Protein AF-A0AA85AV88-F1 (afdb_monomer_lite)

InterPro domains:
  IPR002591 Type I phosphodiesterase/nucleotide pyrophosphatase/phosphate transferase [PF01663] (5-72)
  IPR017850 Alkaline-phosphatase-like, core domain superfamily [G3DSA:3.40.720.10] (1-94)
  IPR017850 Alkaline-phosphatase-like, core domain superfamily [SSF53649] (5-92)
  IPR039527 GPI ethanolamine phosphate transferase 2 [PTHR23072] (6-85)

Foldseek 3Di:
DDPPPDDPDDDDDDCPLLVVCLVQNCPRPCNVVVVVVVVVVVVVVVCCCCPPPVRNPDFDWDWDWDPFFADRNSDQPPPDPRGVPDIDTDTDGDDD

Secondary structure (DSSP, 8-state):
-------S-------HHHHHHHHH-TT-TTHHHHHHHHHHHHHHHHHHHHH-TTTTTS-EEEEEE-S----TTS--SS-SHHHHH---EEEEEE--

Organism: NCBI:txid31246

Structure (mmCIF, N/CA/C/O backbone):
data_AF-A0AA85AV88-F1
#
_entry.id   AF-A0AA85AV88-F1
#
loop_
_atom_site.group_PDB
_atom_site.id
_atom_site.type_symbol
_atom_site.label_atom_id
_atom_site.label_alt_id
_atom_site.label_comp_id
_atom_site.label_asym_id
_atom_site.label_entity_id
_atom_site.label_seq_id
_atom_site.pdbx_PDB_ins_code
_atom_site.Cartn_x
_atom_site.Cartn_y
_atom_site.Cartn_z
_atom_site.occupancy
_atom_site.B_iso_or_equiv
_atom_site.auth_seq_id
_atom_site.auth_comp_id
_atom_site.auth_asym_id
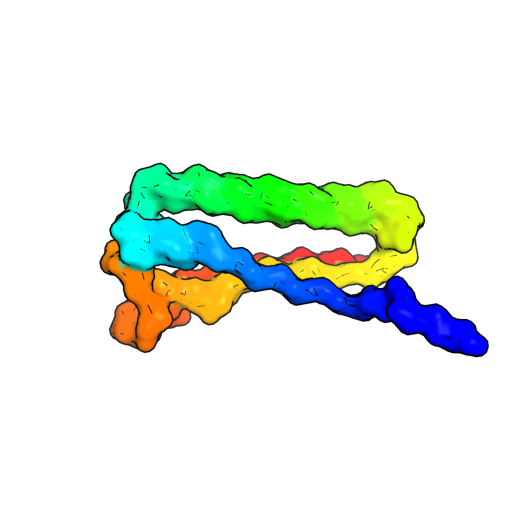_atom_site.auth_atom_id
_atom_site.pdbx_PDB_model_num
ATOM 1 N N . MET A 1 1 ? -26.367 -17.505 22.804 1.00 41.97 1 MET A N 1
ATOM 2 C CA . MET A 1 1 ? -26.040 -17.490 21.365 1.00 41.97 1 MET A CA 1
ATOM 3 C C . MET A 1 1 ? -25.111 -16.311 21.152 1.00 41.97 1 MET A C 1
ATOM 5 O O . MET A 1 1 ? -25.551 -15.187 21.332 1.00 41.97 1 MET A O 1
ATOM 9 N N . THR A 1 2 ? -23.823 -16.555 20.932 1.00 46.03 2 THR A N 1
ATOM 10 C CA . THR A 1 2 ? -22.851 -15.508 20.596 1.00 46.03 2 THR A CA 1
ATOM 11 C C . THR A 1 2 ? -23.033 -15.183 19.120 1.00 46.03 2 THR A C 1
ATOM 13 O O . THR A 1 2 ? -22.845 -16.065 18.287 1.00 46.03 2 THR A O 1
ATOM 16 N N . THR A 1 3 ? -23.467 -13.972 18.794 1.00 53.75 3 THR A N 1
ATOM 17 C CA . THR A 1 3 ? -23.478 -13.475 17.413 1.00 53.75 3 THR A CA 1
ATOM 18 C C . THR A 1 3 ? -22.039 -13.474 16.885 1.00 53.75 3 THR A C 1
ATOM 20 O O . THR A 1 3 ? -21.202 -12.787 17.476 1.00 53.75 3 THR A O 1
ATOM 23 N N . PRO A 1 4 ? -21.706 -14.237 15.831 1.00 54.38 4 PRO A N 1
ATOM 24 C CA . PRO A 1 4 ? -20.389 -14.195 15.209 1.00 54.38 4 PRO A CA 1
ATOM 25 C C . PRO A 1 4 ? -20.305 -12.983 14.265 1.00 54.38 4 PRO A C 1
ATOM 27 O O . PRO A 1 4 ? -20.128 -13.156 13.069 1.00 54.38 4 PRO A O 1
ATOM 30 N N . ASP A 1 5 ? -20.480 -11.765 14.786 1.00 58.66 5 ASP A N 1
ATOM 31 C CA . ASP A 1 5 ? -20.654 -10.566 13.943 1.00 58.66 5 ASP A CA 1
ATOM 32 C C . ASP A 1 5 ? -19.582 -9.484 14.153 1.00 58.66 5 ASP A C 1
ATOM 34 O O . ASP A 1 5 ? -19.664 -8.408 13.562 1.00 58.66 5 ASP A O 1
ATOM 38 N N . THR A 1 6 ? -18.554 -9.734 14.967 1.00 71.06 6 THR A N 1
ATOM 39 C CA . THR A 1 6 ? -17.470 -8.764 15.188 1.00 71.06 6 THR A CA 1
ATOM 40 C C . THR A 1 6 ? -16.151 -9.311 14.660 1.00 71.06 6 THR A C 1
ATOM 42 O O . THR A 1 6 ? -15.664 -10.328 15.145 1.00 71.06 6 THR A O 1
ATOM 45 N N . TRP A 1 7 ? -15.589 -8.644 13.650 1.00 78.62 7 TRP A N 1
ATOM 46 C CA . TRP A 1 7 ? -14.223 -8.881 13.191 1.00 78.62 7 TRP A CA 1
ATOM 47 C C . TRP A 1 7 ? -13.255 -8.006 13.994 1.00 78.62 7 TRP A C 1
ATOM 49 O O . TRP A 1 7 ? -13.529 -6.829 14.221 1.00 78.62 7 TRP A O 1
ATOM 59 N N . ASP A 1 8 ? -12.125 -8.581 14.406 1.00 81.00 8 ASP A N 1
ATOM 60 C CA . ASP A 1 8 ? -11.067 -7.868 15.141 1.00 81.00 8 ASP A CA 1
ATOM 61 C C . ASP A 1 8 ? -10.002 -7.263 14.207 1.00 81.00 8 ASP A C 1
ATOM 63 O O . ASP A 1 8 ? -9.160 -6.477 14.635 1.00 81.00 8 ASP A O 1
ATOM 67 N N . GLY A 1 9 ? -10.025 -7.616 12.917 1.00 87.56 9 GLY A N 1
ATOM 68 C CA . GLY A 1 9 ? -9.113 -7.071 11.915 1.00 87.56 9 GLY A CA 1
ATOM 69 C C . GLY A 1 9 ? -9.623 -7.212 10.483 1.00 87.56 9 GLY A C 1
ATOM 70 O O . GLY A 1 9 ? -10.429 -8.090 10.170 1.00 87.56 9 GLY A O 1
ATOM 71 N N . LEU A 1 10 ? -9.118 -6.338 9.612 1.00 89.44 10 LEU A N 1
ATOM 72 C CA . LEU A 1 10 ? -9.391 -6.308 8.179 1.00 89.44 10 LEU A CA 1
ATOM 73 C C . LEU A 1 10 ? -8.059 -6.225 7.426 1.00 89.44 10 LEU A C 1
ATOM 75 O O . LEU A 1 10 ? -7.230 -5.373 7.732 1.00 89.44 10 LEU A O 1
ATOM 79 N N . ILE A 1 11 ? -7.869 -7.091 6.429 1.00 92.62 11 ILE A N 1
ATOM 80 C CA . ILE A 1 11 ? -6.705 -7.065 5.535 1.00 92.62 11 ILE A CA 1
ATOM 81 C C . ILE A 1 11 ? -7.207 -6.785 4.121 1.00 92.62 11 ILE A C 1
ATOM 83 O O . ILE A 1 11 ? -8.039 -7.527 3.598 1.00 92.62 11 ILE A O 1
ATOM 87 N N . LEU A 1 12 ? -6.692 -5.722 3.505 1.00 93.38 12 LEU A N 1
ATOM 88 C CA . LEU A 1 12 ? -6.999 -5.338 2.130 1.00 93.38 12 LEU A CA 1
ATOM 89 C C . LEU A 1 12 ? -5.733 -5.471 1.279 1.00 93.38 12 LEU A C 1
ATOM 91 O O . LEU A 1 12 ? -4.707 -4.881 1.604 1.00 93.38 12 LEU A O 1
ATOM 95 N N . HIS A 1 13 ? -5.814 -6.233 0.188 1.00 93.50 13 HIS A N 1
ATOM 96 C CA . HIS A 1 13 ? -4.720 -6.428 -0.765 1.00 93.50 13 HIS A CA 1
ATOM 97 C C . HIS A 1 13 ? -5.172 -5.928 -2.143 1.00 93.50 13 HIS A C 1
ATOM 99 O O . HIS A 1 13 ? -6.056 -6.519 -2.765 1.00 93.50 13 HIS A O 1
ATOM 105 N N . TYR A 1 14 ? -4.581 -4.832 -2.622 1.00 92.38 14 TYR A N 1
ATOM 106 C CA . TYR A 1 14 ? -4.981 -4.173 -3.868 1.00 92.38 14 TYR A CA 1
ATOM 107 C C . TYR A 1 14 ? -4.100 -4.591 -5.048 1.00 92.38 14 TYR A C 1
ATOM 109 O O . TYR A 1 14 ? -2.896 -4.377 -5.032 1.00 92.38 14 TYR A O 1
ATOM 117 N N . LEU A 1 15 ? -4.721 -5.102 -6.117 1.00 93.25 15 LEU A N 1
ATOM 118 C CA . LEU A 1 15 ? -4.015 -5.564 -7.324 1.00 93.25 15 LEU A CA 1
ATOM 119 C C . LEU A 1 15 ? -3.80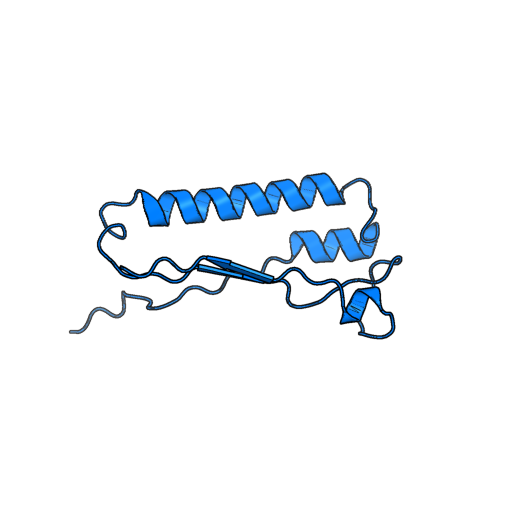3 -4.463 -8.382 1.00 93.25 15 LEU A C 1
ATOM 121 O O . LEU A 1 15 ? -2.940 -4.567 -9.249 1.00 93.25 15 LEU A O 1
ATOM 125 N N . GLY A 1 16 ? -4.618 -3.403 -8.360 1.00 93.06 16 GLY A N 1
ATOM 126 C CA . GLY A 1 16 ? -4.713 -2.458 -9.479 1.00 93.06 16 GLY A CA 1
ATOM 127 C C . GLY A 1 16 ? -3.409 -1.725 -9.818 1.00 93.06 16 GLY A C 1
ATOM 128 O O . GLY A 1 16 ? -3.160 -1.458 -10.993 1.00 93.06 16 GLY A O 1
ATOM 129 N N . LEU A 1 17 ? -2.591 -1.401 -8.810 1.00 93.50 17 LEU A N 1
ATOM 130 C CA . LEU A 1 17 ? -1.299 -0.730 -8.990 1.00 93.50 17 LEU A CA 1
ATOM 131 C C . LEU A 1 17 ? -0.220 -1.676 -9.530 1.00 93.50 17 LEU A C 1
ATOM 133 O O . LEU A 1 17 ? 0.538 -1.279 -10.414 1.00 93.50 17 LEU A O 1
ATOM 137 N N . ASP A 1 18 ? -0.195 -2.919 -9.055 1.00 94.31 18 ASP A N 1
ATOM 138 C CA . ASP A 1 18 ? 0.726 -3.943 -9.546 1.00 94.31 18 ASP A CA 1
ATOM 139 C C . ASP A 1 18 ? 0.473 -4.253 -11.029 1.00 94.31 18 ASP A C 1
ATOM 141 O O . ASP A 1 18 ? 1.372 -4.148 -11.865 1.00 94.31 18 ASP A O 1
ATOM 145 N N . HIS A 1 19 ? -0.791 -4.483 -11.396 1.00 95.75 19 HIS A N 1
ATOM 146 C CA . HIS A 1 19 ? -1.155 -4.817 -12.771 1.00 95.75 19 HIS A CA 1
ATOM 147 C C . HIS A 1 19 ? -0.754 -3.720 -13.769 1.00 95.75 19 HIS A C 1
ATOM 149 O O . HIS A 1 19 ? -0.208 -4.017 -14.832 1.00 95.75 19 HIS A O 1
ATOM 155 N N . ILE A 1 20 ? -0.976 -2.441 -13.443 1.00 96.00 20 ILE A N 1
ATOM 156 C CA . ILE A 1 20 ? -0.536 -1.356 -14.332 1.00 96.00 20 ILE A CA 1
ATOM 157 C C . ILE A 1 20 ? 0.992 -1.193 -14.326 1.00 96.00 20 ILE A C 1
ATOM 159 O O . ILE A 1 20 ? 1.571 -0.858 -15.359 1.00 96.00 20 ILE A O 1
ATOM 163 N N . GLY A 1 21 ? 1.652 -1.489 -13.202 1.00 94.69 21 GLY A N 1
ATOM 164 C CA . GLY A 1 21 ? 3.108 -1.522 -13.086 1.00 94.69 21 GLY A CA 1
ATOM 165 C C . GLY A 1 21 ? 3.752 -2.589 -13.970 1.00 94.69 21 GLY A C 1
ATOM 166 O O . GLY A 1 21 ? 4.748 -2.303 -14.631 1.00 94.69 21 GLY A O 1
ATOM 167 N N . HIS A 1 22 ? 3.148 -3.771 -14.090 1.00 96.12 22 HIS A N 1
ATOM 168 C CA . HIS A 1 22 ? 3.576 -4.800 -15.040 1.00 96.12 22 HIS A CA 1
ATOM 169 C C . HIS A 1 22 ? 3.492 -4.359 -16.506 1.00 96.12 22 HIS A C 1
ATOM 171 O O . HIS A 1 22 ? 4.313 -4.777 -17.321 1.00 96.12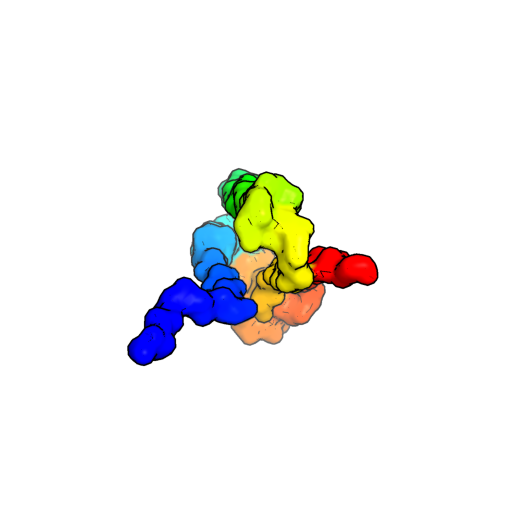 22 HIS A O 1
ATOM 177 N N . ILE A 1 23 ? 2.499 -3.535 -16.851 1.00 96.00 23 ILE A N 1
ATOM 178 C CA . ILE A 1 23 ? 2.243 -3.114 -18.235 1.00 96.00 23 ILE A CA 1
ATOM 179 C C . ILE A 1 23 ? 3.136 -1.935 -18.630 1.00 96.00 23 ILE A C 1
ATOM 181 O O . ILE A 1 23 ? 3.747 -1.951 -19.697 1.00 96.00 23 ILE A O 1
ATOM 185 N N . GLU A 1 24 ? 3.199 -0.896 -17.796 1.00 96.19 24 GLU A N 1
ATOM 186 C CA . GLU A 1 24 ? 3.859 0.370 -18.143 1.00 96.19 24 GLU A CA 1
ATOM 187 C C . GLU A 1 24 ? 5.196 0.594 -17.414 1.00 96.19 24 GLU A C 1
ATOM 189 O O . GLU A 1 24 ? 5.916 1.551 -17.712 1.00 96.19 24 GLU A O 1
ATOM 194 N N . GLY A 1 25 ? 5.541 -0.267 -16.456 1.00 94.12 25 GLY A N 1
ATOM 195 C CA . GLY A 1 25 ? 6.642 -0.049 -15.524 1.00 94.12 25 GLY A CA 1
ATOM 196 C C . GLY A 1 25 ? 6.320 1.008 -14.457 1.00 94.12 25 GLY A C 1
ATOM 197 O O . GLY A 1 25 ? 5.317 1.723 -14.538 1.00 94.12 25 GLY A O 1
ATOM 198 N N . PRO A 1 26 ? 7.203 1.189 -13.458 1.00 90.75 26 PRO A N 1
ATOM 199 C CA . PRO A 1 26 ? 6.983 2.116 -12.341 1.00 90.75 26 PRO A CA 1
ATOM 200 C C . PRO A 1 26 ? 6.953 3.597 -12.759 1.00 90.75 26 PRO A C 1
ATOM 202 O O . PRO A 1 26 ? 6.535 4.452 -11.983 1.00 90.75 26 PRO A O 1
ATOM 205 N N . LYS A 1 27 ? 7.402 3.919 -13.979 1.00 93.25 27 LYS A N 1
ATOM 206 C CA . LYS A 1 27 ? 7.390 5.275 -14.558 1.00 93.25 27 LYS A CA 1
ATOM 207 C C . LYS A 1 27 ? 6.317 5.442 -15.640 1.00 93.25 27 LYS A C 1
ATOM 209 O O . LYS A 1 27 ? 6.370 6.402 -16.408 1.00 93.25 27 LYS A O 1
ATOM 214 N N . GLY A 1 28 ? 5.371 4.506 -15.707 1.00 94.50 28 GLY A N 1
ATOM 215 C CA . GLY A 1 28 ? 4.245 4.535 -16.628 1.00 94.50 28 GLY A CA 1
ATOM 216 C C . GLY A 1 28 ? 3.373 5.778 -16.473 1.00 94.50 28 GLY A C 1
ATOM 217 O O . GLY A 1 28 ? 3.191 6.303 -15.373 1.00 94.50 28 GLY A O 1
ATOM 218 N N . SER A 1 29 ? 2.794 6.240 -17.578 1.00 97.06 29 SER A N 1
ATOM 219 C CA . SER A 1 29 ? 1.895 7.400 -17.606 1.00 97.06 29 SER A CA 1
ATOM 220 C C . SER A 1 29 ? 0.646 7.235 -16.729 1.00 97.06 29 SER A C 1
ATOM 222 O O . SER A 1 29 ? 0.120 8.219 -16.205 1.00 97.06 29 SER A O 1
ATOM 224 N N . SER A 1 30 ? 0.196 5.997 -16.525 1.00 95.94 30 SER A N 1
ATOM 225 C CA . SER A 1 30 ? -0.979 5.649 -15.727 1.00 95.94 30 SER A CA 1
ATOM 226 C C . SER A 1 30 ? -0.667 5.484 -14.235 1.00 95.94 30 SER A C 1
ATOM 228 O O . SER A 1 30 ? -1.586 5.564 -13.413 1.00 95.94 30 SER A O 1
ATOM 230 N N . ILE A 1 31 ? 0.607 5.315 -13.855 1.00 94.19 31 ILE A N 1
ATOM 231 C CA . ILE A 1 31 ? 1.031 5.088 -12.461 1.00 94.19 31 ILE A CA 1
ATOM 232 C C . ILE A 1 31 ? 0.580 6.220 -11.529 1.00 94.19 31 ILE A C 1
ATOM 234 O O . ILE A 1 31 ? -0.077 5.919 -10.531 1.00 94.19 31 ILE A O 1
ATOM 238 N N . PRO A 1 32 ? 0.800 7.517 -11.836 1.00 95.25 32 PRO A N 1
ATOM 239 C CA . PRO A 1 32 ? 0.361 8.592 -10.946 1.00 95.25 32 PRO A CA 1
ATOM 240 C C . PRO A 1 32 ? -1.154 8.612 -10.729 1.00 95.25 32 PRO A C 1
ATOM 242 O O . PRO A 1 32 ? -1.620 8.959 -9.647 1.00 95.25 32 PRO A O 1
ATOM 245 N N . LYS A 1 33 ? -1.938 8.245 -11.752 1.00 96.06 33 LYS A N 1
ATOM 246 C CA . LYS A 1 33 ? -3.397 8.152 -11.632 1.00 96.06 33 LYS A CA 1
ATOM 247 C C . LYS A 1 33 ? -3.790 7.007 -10.703 1.00 96.06 33 LYS A C 1
ATOM 249 O O . LYS A 1 33 ? -4.661 7.197 -9.865 1.00 96.06 33 LYS A O 1
ATOM 254 N N . LYS A 1 34 ? -3.142 5.848 -10.832 1.00 93.75 34 LYS A N 1
ATOM 255 C CA . LYS A 1 34 ? -3.444 4.686 -9.995 1.00 93.75 34 LYS A CA 1
ATOM 256 C C . LYS A 1 34 ? -3.001 4.878 -8.543 1.00 93.75 34 LYS A C 1
ATOM 258 O O . LYS A 1 34 ? -3.722 4.466 -7.648 1.00 93.75 34 LYS A O 1
ATOM 263 N N . ILE A 1 35 ? -1.883 5.565 -8.304 1.00 93.25 35 ILE A N 1
ATOM 264 C CA . ILE A 1 35 ? -1.461 5.954 -6.949 1.00 93.25 35 ILE A CA 1
ATOM 265 C C . ILE A 1 35 ? -2.501 6.877 -6.300 1.00 93.25 35 ILE A C 1
ATOM 267 O O . ILE A 1 35 ? -2.869 6.640 -5.157 1.00 93.25 35 ILE A O 1
ATOM 271 N N . ARG A 1 36 ? -3.025 7.876 -7.027 1.00 95.75 36 ARG A N 1
ATOM 272 C CA . ARG A 1 36 ? -4.102 8.744 -6.511 1.00 95.75 36 ARG A CA 1
ATOM 273 C C . ARG A 1 36 ? -5.370 7.971 -6.153 1.00 95.75 36 ARG A C 1
ATOM 275 O O . ARG A 1 36 ? -5.960 8.235 -5.121 1.00 95.75 36 ARG A O 1
ATOM 282 N N . GLU A 1 37 ? -5.750 6.988 -6.963 1.00 95.62 37 GLU A N 1
ATOM 283 C CA . GLU A 1 37 ? -6.889 6.117 -6.646 1.00 95.62 37 GLU A CA 1
ATOM 284 C C . GLU A 1 37 ? -6.673 5.341 -5.334 1.00 95.62 37 GLU A C 1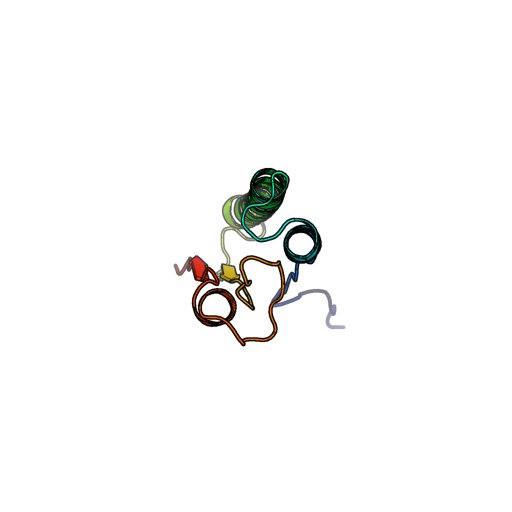
ATOM 286 O O . GLU A 1 37 ? -7.604 5.184 -4.551 1.00 95.62 37 GLU A O 1
ATOM 291 N N . MET A 1 38 ? -5.447 4.880 -5.054 1.00 94.00 38 MET A N 1
ATOM 292 C CA . MET A 1 38 ? -5.134 4.229 -3.772 1.00 94.00 38 MET A CA 1
ATOM 293 C C . MET A 1 38 ? -5.139 5.220 -2.603 1.00 94.00 38 MET A C 1
ATOM 295 O O . MET A 1 38 ? -5.608 4.875 -1.522 1.00 94.00 38 MET A O 1
ATOM 299 N N . ASP A 1 39 ? -4.674 6.450 -2.823 1.00 93.62 39 ASP A N 1
ATOM 300 C CA . ASP A 1 39 ? -4.726 7.531 -1.832 1.00 93.62 39 ASP A CA 1
ATOM 301 C C . ASP A 1 39 ? -6.175 7.876 -1.438 1.00 93.62 39 ASP A C 1
ATOM 303 O O . ASP A 1 39 ? -6.494 7.954 -0.254 1.00 93.62 39 ASP A O 1
ATOM 307 N N . GLU A 1 40 ? -7.089 7.964 -2.409 1.00 96.06 40 GLU A N 1
ATOM 308 C CA . GLU A 1 40 ? -8.527 8.194 -2.178 1.00 96.06 40 GLU A CA 1
ATOM 309 C C . GLU A 1 40 ? -9.177 7.071 -1.350 1.00 96.06 40 GLU A C 1
ATOM 311 O O . GLU A 1 40 ? -10.007 7.321 -0.468 1.00 96.06 40 GLU A O 1
ATOM 316 N N . VAL A 1 41 ? -8.776 5.822 -1.595 1.00 94.44 41 VAL A N 1
ATOM 317 C CA . VAL A 1 41 ? -9.219 4.661 -0.811 1.00 94.44 41 VAL A CA 1
ATOM 318 C C . VAL A 1 41 ? -8.729 4.755 0.634 1.00 94.44 41 VAL A C 1
ATOM 320 O O . VAL A 1 41 ? -9.520 4.571 1.561 1.00 94.44 41 VAL A O 1
ATOM 323 N N . ILE A 1 42 ? -7.443 5.052 0.839 1.00 92.94 42 ILE A N 1
ATOM 324 C CA . ILE A 1 42 ? -6.856 5.212 2.178 1.00 92.94 42 ILE A CA 1
ATOM 325 C C . ILE A 1 42 ? -7.549 6.355 2.922 1.00 92.94 42 ILE A C 1
ATOM 327 O O . ILE A 1 42 ? -7.932 6.185 4.079 1.00 92.94 42 ILE A O 1
ATOM 331 N N . HIS A 1 43 ? -7.769 7.485 2.248 1.00 93.50 43 HIS A N 1
ATOM 332 C CA . HIS A 1 43 ? -8.483 8.629 2.802 1.00 93.50 43 HIS A CA 1
ATOM 333 C C . HIS A 1 43 ? -9.882 8.242 3.290 1.00 93.50 43 HIS A C 1
ATOM 335 O O . HIS A 1 43 ? -10.232 8.539 4.428 1.00 93.50 43 HIS A O 1
ATOM 341 N N . SER A 1 44 ? -10.641 7.507 2.474 1.00 94.50 44 SER A N 1
ATOM 342 C CA . SER A 1 44 ? -11.991 7.048 2.828 1.00 94.50 44 SER A CA 1
ATOM 343 C C . SER A 1 44 ? -11.991 6.138 4.064 1.00 94.50 44 SER A C 1
ATOM 345 O O . SER A 1 44 ? -12.885 6.220 4.905 1.00 94.50 44 SER A O 1
ATOM 347 N N . ILE A 1 45 ? -10.981 5.271 4.206 1.00 92.12 45 ILE A N 1
ATOM 348 C CA . ILE A 1 45 ? -10.840 4.402 5.384 1.00 92.12 45 ILE A CA 1
ATOM 349 C C . ILE A 1 45 ? -10.534 5.237 6.630 1.00 92.12 45 ILE A C 1
ATOM 351 O O . ILE A 1 45 ? -11.198 5.071 7.654 1.00 92.12 45 ILE A O 1
ATOM 355 N N . LEU A 1 46 ? -9.559 6.145 6.546 1.00 90.50 46 LEU A N 1
ATOM 356 C CA . LEU A 1 46 ? -9.177 7.011 7.663 1.00 90.50 46 LEU A CA 1
ATOM 357 C C . LEU A 1 46 ? -10.326 7.931 8.088 1.00 90.50 46 LEU A C 1
ATOM 359 O O . LEU A 1 46 ? -10.559 8.097 9.281 1.00 90.50 46 LEU A O 1
ATOM 363 N N . GLU A 1 47 ? -11.096 8.467 7.139 1.00 91.81 47 GLU A N 1
ATOM 364 C CA . GLU A 1 47 ? -12.272 9.289 7.428 1.00 91.81 47 GLU A CA 1
ATOM 365 C C . GLU A 1 47 ? -13.295 8.527 8.283 1.00 91.81 47 GLU A C 1
ATOM 367 O O . GLU A 1 47 ? -13.820 9.076 9.255 1.00 91.81 47 GLU A O 1
ATOM 372 N N . VAL A 1 48 ? -13.540 7.249 7.976 1.00 90.00 48 VAL A N 1
ATOM 373 C CA . VAL A 1 48 ? -14.439 6.393 8.763 1.00 90.00 48 VAL A CA 1
ATOM 374 C C . VAL A 1 48 ? -13.856 6.087 10.141 1.00 90.00 48 VA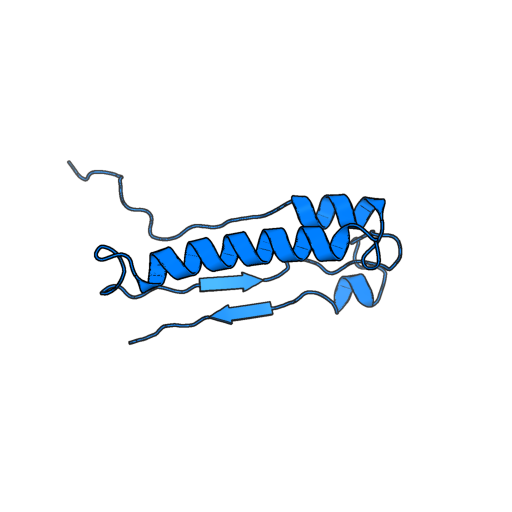L A C 1
ATOM 376 O O . VAL A 1 48 ? -14.584 6.176 11.130 1.00 90.00 48 VAL A O 1
ATOM 379 N N . LEU A 1 49 ? -12.568 5.742 10.228 1.00 87.94 49 LEU A N 1
ATOM 380 C CA . LEU A 1 49 ? -11.916 5.432 11.506 1.00 87.94 49 LEU A CA 1
ATOM 381 C C . LEU A 1 49 ? -11.948 6.631 12.464 1.00 87.94 49 LEU A C 1
ATOM 383 O O . LEU A 1 49 ? -12.287 6.466 13.633 1.00 87.94 49 LEU A O 1
ATOM 387 N N . MET A 1 50 ? -11.674 7.833 11.953 1.00 87.00 50 MET A N 1
ATOM 388 C CA . MET A 1 50 ? -11.558 9.050 12.760 1.00 87.00 50 MET A CA 1
ATOM 389 C C . MET A 1 50 ? -12.906 9.684 13.121 1.00 87.00 50 MET A C 1
ATOM 391 O O . MET A 1 50 ? -13.015 10.314 14.168 1.00 87.00 50 MET A O 1
ATOM 395 N N . ASN A 1 51 ? -13.936 9.551 12.277 1.00 88.50 51 ASN A N 1
ATOM 396 C CA . ASN A 1 51 ? -15.195 10.288 12.461 1.00 88.50 51 ASN A CA 1
ATOM 397 C C . ASN A 1 51 ? -16.396 9.405 12.828 1.00 88.50 51 ASN A C 1
ATOM 399 O O . ASN A 1 51 ? -17.446 9.922 13.222 1.00 88.50 51 ASN A O 1
ATOM 403 N N . SER A 1 52 ? -16.296 8.079 12.704 1.00 87.88 52 SER A N 1
ATOM 404 C CA . SER A 1 52 ? -17.422 7.198 13.017 1.00 87.88 52 SER A CA 1
ATOM 405 C C . SER A 1 52 ? -17.650 7.102 14.523 1.00 87.88 52 SER A C 1
ATOM 407 O O . SER A 1 52 ? -16.827 6.557 15.253 1.00 87.88 52 SER A O 1
ATOM 409 N N . SER A 1 53 ? -18.831 7.513 14.988 1.00 84.31 53 SER A N 1
ATOM 410 C CA . SER A 1 53 ? -19.247 7.380 16.397 1.00 84.31 53 SER A CA 1
ATOM 411 C C . SER A 1 53 ? -19.143 5.953 16.967 1.00 84.31 53 SER A C 1
ATOM 413 O O . SER A 1 53 ? -19.010 5.787 18.179 1.00 84.31 53 SER A O 1
ATOM 415 N N . SER A 1 54 ? -19.171 4.919 16.117 1.00 81.75 54 SER A N 1
ATOM 416 C CA . SER A 1 54 ? -19.031 3.515 16.526 1.00 81.75 54 SER A CA 1
ATOM 417 C C . SER A 1 54 ? -17.578 3.043 16.692 1.00 81.75 54 SER A C 1
ATOM 419 O O . SER A 1 54 ? -17.355 1.965 17.256 1.00 81.75 54 SER A O 1
ATOM 421 N N . ILE A 1 55 ? -16.606 3.827 16.207 1.00 79.44 55 ILE A N 1
ATOM 422 C CA . ILE A 1 55 ? -15.171 3.497 16.175 1.00 79.44 55 ILE A CA 1
ATOM 423 C C . ILE A 1 55 ? -14.330 4.528 16.938 1.00 79.44 55 ILE A C 1
ATOM 425 O O . ILE A 1 55 ? -13.372 4.132 17.582 1.00 79.44 55 ILE A O 1
ATOM 429 N N . ILE A 1 56 ? -14.719 5.806 16.954 1.00 76.88 56 ILE A N 1
ATOM 430 C CA . ILE A 1 56 ? -13.927 6.938 17.474 1.00 76.88 56 ILE A CA 1
ATOM 431 C C . ILE A 1 56 ? -13.458 6.792 18.933 1.00 76.88 56 ILE A C 1
ATOM 433 O O . ILE A 1 56 ? -12.467 7.389 19.323 1.00 76.88 56 ILE A O 1
ATOM 437 N N . ASN A 1 57 ? -14.152 5.986 19.743 1.00 78.75 57 ASN A N 1
ATOM 438 C CA . ASN A 1 57 ? -13.782 5.705 21.137 1.00 78.75 57 ASN A CA 1
ATOM 439 C C . ASN A 1 57 ? -13.134 4.317 21.318 1.00 78.75 57 ASN A C 1
ATOM 441 O O . ASN A 1 57 ? -13.183 3.751 22.410 1.00 78.75 57 ASN A O 1
ATOM 445 N N . LYS A 1 58 ? -12.626 3.707 20.244 1.00 82.12 58 LYS A N 1
ATOM 446 C CA . LYS A 1 58 ? -11.956 2.403 20.257 1.00 82.12 58 LYS A CA 1
ATOM 447 C C . LYS A 1 58 ? -10.514 2.560 19.799 1.00 82.12 58 LYS A C 1
ATOM 449 O O . LYS A 1 58 ? -10.237 3.320 18.882 1.00 82.12 58 LYS A O 1
ATOM 454 N N . ASN A 1 59 ? -9.633 1.741 20.363 1.00 85.56 59 ASN A N 1
ATOM 455 C CA . ASN A 1 59 ? -8.273 1.593 19.861 1.00 85.56 59 ASN A CA 1
ATOM 456 C C . ASN A 1 59 ? -8.280 0.897 18.498 1.00 85.56 59 ASN A C 1
ATOM 458 O O . ASN A 1 59 ? -8.896 -0.162 18.341 1.00 85.56 59 ASN A O 1
ATOM 462 N N . TRP A 1 60 ? -7.570 1.468 17.530 1.00 86.44 60 TRP A N 1
ATOM 463 C CA . TRP A 1 60 ? -7.379 0.881 16.210 1.00 86.44 60 TRP A CA 1
ATOM 464 C C . TRP A 1 60 ? -5.941 1.083 15.735 1.00 86.44 60 TRP A C 1
ATOM 466 O O . TRP A 1 60 ? -5.248 2.016 16.122 1.00 86.44 60 TRP A O 1
ATOM 476 N N . LEU A 1 61 ? -5.482 0.177 14.877 1.00 88.25 61 LEU A N 1
ATOM 477 C CA . LEU A 1 61 ? -4.167 0.241 14.255 1.00 88.25 61 LEU A CA 1
ATOM 478 C C . LEU A 1 61 ? -4.348 0.182 12.742 1.00 88.25 61 LEU A C 1
ATOM 480 O O . LEU A 1 61 ? -4.922 -0.780 12.230 1.00 88.25 61 LEU A O 1
ATOM 484 N N . PHE A 1 62 ? -3.843 1.189 12.032 1.00 90.50 62 PHE A N 1
ATOM 485 C CA . PHE A 1 62 ? -3.864 1.222 10.574 1.00 90.50 62 PHE A CA 1
ATOM 486 C C . PHE A 1 62 ? -2.446 1.049 10.023 1.00 90.50 62 PHE A C 1
ATOM 488 O O . PHE A 1 62 ? -1.556 1.872 10.244 1.00 90.50 62 PHE A O 1
ATOM 495 N N . ILE A 1 63 ? -2.226 -0.037 9.285 1.00 90.75 63 ILE A N 1
ATOM 496 C CA . ILE A 1 63 ? -0.934 -0.342 8.663 1.00 90.75 63 ILE A CA 1
ATOM 497 C C . ILE A 1 63 ? -1.101 -0.285 7.149 1.00 90.75 63 ILE A C 1
ATOM 499 O O . ILE A 1 63 ? -1.899 -1.031 6.584 1.00 90.75 63 ILE A O 1
ATOM 503 N N . LEU A 1 64 ? -0.306 0.560 6.495 1.00 91.56 64 LEU A N 1
ATOM 504 C CA . LEU A 1 64 ? -0.180 0.624 5.046 1.00 91.56 64 LEU A CA 1
ATOM 505 C C . LEU A 1 64 ? 1.229 0.186 4.645 1.00 91.56 64 LEU A C 1
ATOM 507 O O . LEU A 1 64 ? 2.230 0.787 5.026 1.00 91.56 64 LEU A O 1
ATOM 511 N N . THR A 1 65 ? 1.330 -0.856 3.835 1.00 90.19 65 THR A N 1
ATOM 512 C CA . THR A 1 65 ? 2.625 -1.324 3.343 1.00 90.19 65 THR A CA 1
ATOM 513 C C . THR A 1 65 ? 2.501 -1.822 1.918 1.00 90.19 65 THR A C 1
ATOM 515 O O . THR A 1 65 ? 1.478 -2.393 1.545 1.00 90.19 65 THR A O 1
ATOM 518 N N . GLY A 1 66 ? 3.554 -1.620 1.132 1.00 88.50 66 GLY A N 1
ATOM 519 C CA . GLY A 1 66 ? 3.825 -2.470 -0.018 1.00 88.50 66 GLY A CA 1
ATOM 520 C C . GLY A 1 66 ? 4.340 -3.827 0.455 1.00 88.50 66 GLY A C 1
ATOM 521 O O . GLY A 1 66 ? 4.965 -3.925 1.512 1.00 88.50 66 GLY A O 1
ATOM 522 N N . ASP A 1 67 ? 4.071 -4.869 -0.311 1.00 88.06 67 ASP A N 1
ATOM 523 C CA . ASP A 1 67 ? 4.592 -6.222 -0.108 1.00 88.06 67 ASP A CA 1
ATOM 524 C C . ASP A 1 67 ? 5.828 -6.497 -0.977 1.00 88.06 67 ASP A C 1
ATOM 526 O O . ASP A 1 67 ? 6.702 -7.273 -0.585 1.00 88.06 67 ASP A O 1
ATOM 530 N N . HIS A 1 68 ? 5.947 -5.820 -2.121 1.00 91.00 68 HIS A N 1
ATOM 531 C CA . HIS A 1 68 ? 7.114 -5.895 -2.993 1.00 91.00 68 HIS A CA 1
ATOM 532 C C . HIS A 1 68 ? 7.447 -4.562 -3.673 1.00 91.00 68 HIS A C 1
ATOM 534 O O . HIS A 1 68 ? 6.622 -3.655 -3.794 1.00 91.00 68 HIS A O 1
ATOM 540 N N . GLY A 1 69 ? 8.699 -4.449 -4.130 1.00 90.19 69 GLY A N 1
ATOM 541 C CA . GLY A 1 69 ? 9.112 -3.409 -5.067 1.00 90.19 69 GLY A CA 1
ATOM 542 C C . GLY A 1 69 ? 8.933 -3.847 -6.518 1.00 90.19 69 GLY A C 1
ATOM 543 O O . GLY A 1 69 ? 8.391 -4.912 -6.804 1.00 90.19 69 GLY A O 1
ATOM 544 N N . MET A 1 70 ? 9.428 -3.044 -7.457 1.00 91.81 70 MET A N 1
ATOM 545 C CA . MET A 1 70 ? 9.308 -3.328 -8.889 1.00 91.81 70 MET A CA 1
ATOM 546 C C . MET A 1 70 ? 10.563 -2.889 -9.652 1.00 91.81 70 MET A C 1
ATOM 548 O O . MET A 1 70 ? 11.225 -1.909 -9.303 1.00 91.81 70 MET A O 1
ATOM 552 N N . SER A 1 71 ? 10.908 -3.632 -10.699 1.00 93.50 71 SER A N 1
ATOM 553 C CA . SER A 1 71 ? 11.969 -3.287 -11.650 1.00 93.50 71 SER A CA 1
ATOM 554 C C . SER A 1 71 ? 11.499 -2.219 -12.642 1.00 93.50 71 SER A C 1
ATOM 556 O O . SER A 1 71 ? 10.304 -2.032 -12.849 1.00 93.50 71 SER A O 1
ATOM 558 N N . ASP A 1 72 ? 12.429 -1.577 -13.357 1.00 91.75 72 ASP A N 1
ATOM 559 C CA . ASP A 1 72 ? 12.088 -0.584 -14.392 1.00 91.75 72 ASP A CA 1
ATOM 560 C C . ASP A 1 72 ? 11.215 -1.148 -15.532 1.00 91.75 72 ASP A C 1
ATOM 562 O O . ASP A 1 72 ? 10.569 -0.385 -16.246 1.00 91.75 72 ASP A O 1
ATOM 566 N N . LYS A 1 73 ? 11.185 -2.478 -15.704 1.00 92.75 73 LYS A N 1
ATOM 567 C CA . LYS A 1 73 ? 10.363 -3.181 -16.703 1.00 92.75 73 LYS A CA 1
ATOM 568 C C . LYS A 1 73 ? 9.049 -3.729 -16.144 1.00 92.75 73 LYS A C 1
ATOM 570 O O . LYS A 1 73 ? 8.373 -4.474 -16.842 1.00 92.75 73 LYS A O 1
ATOM 575 N N . GLY A 1 74 ? 8.725 -3.439 -14.888 1.00 91.88 74 GLY A N 1
ATOM 576 C CA . GLY A 1 74 ? 7.478 -3.891 -14.282 1.00 91.88 74 GLY A CA 1
ATOM 577 C C . GLY A 1 74 ? 7.522 -5.277 -13.636 1.00 91.88 74 GLY A C 1
ATOM 578 O O . GLY A 1 74 ? 6.528 -5.699 -13.078 1.00 91.88 74 GLY A O 1
ATOM 579 N N . SER A 1 75 ? 8.636 -6.013 -13.676 1.00 92.50 75 SER A N 1
ATOM 580 C CA . SER A 1 75 ? 8.779 -7.298 -12.956 1.00 92.50 75 SER A CA 1
ATOM 581 C C . SER A 1 75 ? 9.021 -7.090 -11.455 1.00 92.50 75 SER A C 1
ATOM 583 O O . SER A 1 75 ? 9.572 -6.050 -11.084 1.00 92.50 75 SER A O 1
ATOM 585 N N . HIS A 1 76 ? 8.682 -8.086 -10.627 1.00 90.50 76 HIS A N 1
ATOM 586 C CA . HIS A 1 76 ? 8.911 -8.098 -9.173 1.00 90.50 76 HIS A CA 1
ATOM 587 C C . HIS A 1 76 ? 9.386 -9.466 -8.611 1.00 90.50 76 HIS A C 1
ATOM 589 O O . HIS A 1 76 ? 8.953 -9.927 -7.559 1.00 90.50 76 HIS A O 1
ATOM 595 N N . GLY A 1 77 ? 10.323 -10.129 -9.298 1.00 90.50 77 GLY A N 1
ATOM 596 C CA . GLY A 1 77 ? 10.933 -11.412 -8.907 1.00 90.50 77 GLY A CA 1
ATOM 597 C C . GLY A 1 77 ? 12.166 -11.304 -7.995 1.00 90.50 77 GLY A C 1
ATOM 598 O O . GLY A 1 77 ? 12.837 -12.305 -7.749 1.00 90.50 77 GLY A O 1
ATOM 599 N N . GLY A 1 78 ? 12.512 -10.100 -7.524 1.00 86.88 78 GLY A N 1
ATOM 600 C CA . GLY A 1 78 ? 13.619 -9.882 -6.581 1.00 86.88 78 GLY A CA 1
ATOM 601 C C . GLY A 1 78 ? 15.019 -9.908 -7.206 1.00 86.88 78 GLY A C 1
ATOM 602 O O . GLY A 1 78 ? 16.010 -10.107 -6.505 1.00 86.88 78 GLY A O 1
ATOM 603 N N . SER A 1 79 ? 15.139 -9.715 -8.517 1.00 90.81 79 SER A N 1
ATOM 604 C CA . SER A 1 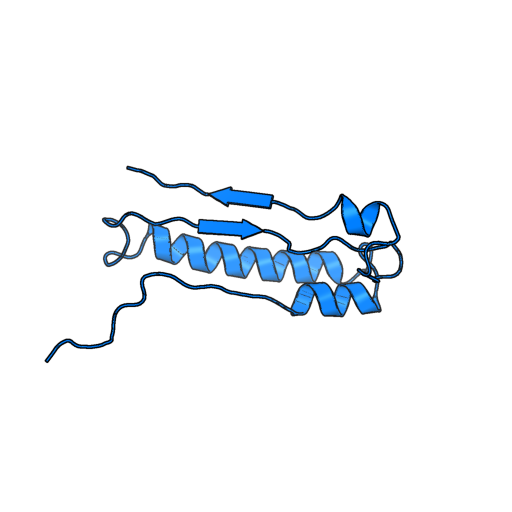79 ? 16.422 -9.764 -9.234 1.00 90.81 79 SER A CA 1
ATOM 605 C C . SER A 1 79 ? 17.174 -8.428 -9.217 1.00 90.81 79 SER A C 1
ATOM 607 O O . SER A 1 79 ? 18.406 -8.393 -9.201 1.00 90.81 79 SER A O 1
ATOM 609 N N . THR A 1 80 ? 16.439 -7.321 -9.153 1.00 89.44 80 THR A N 1
ATOM 610 C CA . THR A 1 80 ? 16.951 -5.953 -9.242 1.00 89.44 80 THR A CA 1
ATOM 611 C C . THR A 1 80 ? 16.895 -5.235 -7.896 1.00 89.44 80 THR A C 1
ATOM 613 O O . THR A 1 80 ? 16.151 -5.610 -6.990 1.00 89.44 80 THR A O 1
ATOM 616 N N . THR A 1 81 ? 17.679 -4.163 -7.758 1.00 87.81 81 THR A N 1
ATOM 617 C CA . THR A 1 81 ? 17.655 -3.298 -6.567 1.00 87.81 81 THR A CA 1
ATOM 618 C C . THR A 1 81 ? 16.271 -2.695 -6.329 1.00 87.81 81 THR A C 1
ATOM 620 O O . THR A 1 81 ? 15.830 -2.640 -5.186 1.00 87.81 81 THR A O 1
ATOM 623 N N . GLY A 1 82 ? 15.567 -2.295 -7.396 1.00 83.25 82 GLY A N 1
ATOM 624 C CA . GLY A 1 82 ? 14.210 -1.748 -7.296 1.00 83.25 82 GLY A CA 1
ATOM 625 C C . GLY A 1 82 ? 13.212 -2.748 -6.710 1.00 83.25 82 GLY A C 1
ATOM 626 O O . GLY A 1 82 ? 12.413 -2.383 -5.858 1.00 83.25 82 GLY A O 1
ATOM 627 N N . GLU A 1 83 ? 13.325 -4.028 -7.071 1.00 86.56 83 GLU A N 1
ATOM 628 C CA . GLU A 1 83 ? 12.458 -5.088 -6.537 1.00 86.56 83 GLU A CA 1
ATOM 629 C C . GLU A 1 83 ? 12.712 -5.374 -5.046 1.00 86.56 83 GLU A C 1
ATOM 631 O O . GLU A 1 83 ? 11.790 -5.768 -4.339 1.00 86.56 83 GLU A O 1
ATOM 636 N N . LYS A 1 84 ? 13.941 -5.162 -4.553 1.00 85.06 84 LYS A N 1
ATOM 637 C CA . LYS A 1 84 ? 14.334 -5.474 -3.164 1.00 85.06 84 LYS A CA 1
ATOM 638 C C . LYS A 1 84 ? 14.148 -4.310 -2.193 1.00 85.06 84 LYS A C 1
ATOM 640 O O . LYS A 1 84 ? 13.833 -4.533 -1.029 1.00 85.06 84 LYS A O 1
ATOM 645 N N . ASN A 1 85 ? 14.394 -3.087 -2.662 1.00 80.94 85 ASN A N 1
ATOM 646 C CA . ASN A 1 85 ? 14.616 -1.939 -1.782 1.00 80.94 85 ASN A CA 1
ATOM 647 C C . ASN A 1 85 ? 13.562 -0.836 -1.924 1.00 80.94 85 ASN A C 1
ATOM 649 O O . ASN A 1 85 ? 13.554 0.080 -1.108 1.00 80.94 85 ASN A O 1
ATOM 653 N N . ASN A 1 86 ? 12.695 -0.898 -2.939 1.00 76.44 86 ASN A N 1
ATOM 654 C CA . ASN A 1 86 ? 11.706 0.147 -3.196 1.00 76.44 86 ASN A CA 1
ATOM 655 C C . ASN A 1 86 ? 10.287 -0.378 -2.978 1.00 76.44 86 ASN A C 1
ATOM 657 O O . ASN A 1 86 ? 9.546 -0.568 -3.938 1.00 76.44 86 ASN A O 1
ATOM 661 N N . TRP A 1 87 ? 9.906 -0.577 -1.720 1.00 74.25 87 TRP A N 1
ATOM 662 C CA . TRP A 1 87 ? 8.510 -0.751 -1.324 1.00 74.25 87 TRP A CA 1
ATOM 663 C C . TRP A 1 87 ? 8.212 0.174 -0.136 1.00 74.25 87 TRP A C 1
ATOM 665 O O . TRP A 1 87 ? 8.982 0.208 0.825 1.00 74.25 87 TRP A O 1
ATOM 675 N N . PRO A 1 88 ? 7.157 1.001 -0.214 1.00 67.56 88 PRO A N 1
ATOM 676 C CA . PRO A 1 88 ? 6.835 1.935 0.854 1.00 67.56 88 PRO A CA 1
ATOM 677 C C . PRO A 1 88 ? 6.272 1.208 2.081 1.00 67.56 88 PRO A C 1
ATOM 679 O O . PRO A 1 88 ? 5.414 0.339 1.950 1.00 67.56 88 PRO A O 1
ATOM 682 N N . PHE A 1 89 ? 6.702 1.622 3.272 1.00 63.88 89 PHE A N 1
ATOM 683 C CA . PHE A 1 89 ? 6.102 1.235 4.548 1.00 63.88 89 PHE A CA 1
ATOM 684 C C . PHE A 1 89 ? 5.633 2.493 5.279 1.00 63.88 89 PHE A C 1
ATOM 686 O O . PHE A 1 89 ? 6.441 3.374 5.580 1.00 63.88 89 PHE A O 1
ATOM 693 N N . TYR A 1 90 ? 4.339 2.568 5.575 1.00 69.25 90 TYR A N 1
ATOM 694 C CA . TYR A 1 90 ? 3.714 3.657 6.317 1.00 69.25 90 TYR A CA 1
ATOM 695 C C . TYR A 1 90 ? 2.804 3.069 7.403 1.00 69.25 90 TYR A C 1
ATOM 697 O O . TYR A 1 90 ? 1.751 2.505 7.123 1.00 69.25 90 TYR A O 1
ATOM 705 N N . ALA A 1 91 ? 3.184 3.206 8.670 1.00 63.06 91 ALA A N 1
ATOM 706 C CA . ALA A 1 91 ? 2.326 2.816 9.787 1.00 63.06 91 ALA A CA 1
ATOM 707 C C . ALA A 1 91 ? 1.703 4.065 10.414 1.00 63.06 91 ALA A C 1
ATOM 709 O O . ALA A 1 91 ? 2.430 4.991 10.778 1.00 63.06 91 ALA A O 1
ATOM 710 N N . TRP A 1 92 ? 0.376 4.077 10.559 1.00 67.44 92 TRP A N 1
ATOM 711 C CA . TRP A 1 92 ? -0.323 5.058 11.379 1.00 67.44 92 TRP A CA 1
ATOM 712 C C . TRP A 1 92 ? -0.788 4.380 12.662 1.00 67.44 92 TRP A C 1
ATOM 714 O O . TRP A 1 92 ? -1.648 3.497 12.659 1.00 67.44 92 TRP A O 1
ATOM 724 N N . ILE A 1 93 ? -0.180 4.790 13.768 1.00 58.81 93 ILE A N 1
ATOM 725 C CA . ILE A 1 93 ? -0.488 4.278 15.095 1.00 58.81 93 ILE A CA 1
ATOM 726 C C . ILE A 1 93 ? -1.269 5.374 15.813 1.00 58.81 93 ILE A C 1
ATOM 728 O O . ILE A 1 93 ? -0.689 6.398 16.167 1.00 58.81 93 ILE A O 1
ATOM 732 N N . GLU A 1 94 ? -2.566 5.157 16.019 1.00 59.72 94 GLU A N 1
ATOM 733 C CA . GLU A 1 94 ? -3.325 5.898 17.022 1.00 59.72 94 GLU A CA 1
ATOM 734 C C . GLU A 1 94 ? -3.413 5.002 18.262 1.00 59.72 94 GLU A C 1
ATOM 736 O O . GLU A 1 94 ? -4.057 3.956 18.263 1.00 59.72 94 GLU A O 1
ATOM 741 N N . LEU A 1 95 ? -2.652 5.363 19.289 1.00 53.41 95 LEU A N 1
ATOM 742 C CA . LEU A 1 95 ? -2.787 4.810 20.630 1.00 53.41 95 LEU A CA 1
ATOM 743 C C . LEU A 1 95 ? -3.233 5.972 21.511 1.00 53.41 95 LEU A C 1
ATOM 745 O O . LEU A 1 95 ? -2.693 7.068 21.351 1.00 53.41 95 LEU A O 1
ATOM 749 N N . GLU A 1 96 ? -4.218 5.710 22.372 1.00 52.91 96 GLU A N 1
ATOM 750 C CA . GLU A 1 96 ? -4.726 6.636 23.400 1.00 52.91 96 GLU A CA 1
ATOM 751 C C . GLU A 1 96 ? -3.644 7.503 24.068 1.00 52.91 96 GLU A C 1
ATOM 753 O O . GLU A 1 96 ? -2.580 6.961 24.461 1.00 52.91 96 GLU A O 1
#

Sequence (96 aa):
MTTPDTWDGLILHYLGLDHIGHIEGPKGSSIPKKIREMDEVIHSILEVLMNSSSIINKNWLFILTGDHGMSDKGSHGGSTTGEKNNWPFYAWIELE

Radius of gyration: 16.95 Å; chains: 1; bounding box: 44×28×42 Å

pLDDT: mean 85.25, std 12.78, range [41.97, 97.06]